Protein AF-A0A2C6ATZ7-F1 (afdb_monomer)

Secondary structure (DSSP, 8-state):
--EEEEEEEETTEEEEEEEEGGG----HHHHHHHHHHHHHHHHHHT--EEEEES-GGGS-HHHHHHHHHHHHHHHHTT-SEEEEE---THHHHHHHHH-TTGGGTS------PPPHHHHHHHHHHHHHT-

Radius of gyration: 17.32 Å; Cα contacts (8 Å, |Δi|>4): 132; chains: 1; bounding box: 35×37×47 Å

Organism: Fusobacterium nucleatum subsp. polymorphum (NCBI:txid76857)

Mean predicted aligned error: 9.87 Å

Structure (mmCIF, N/CA/C/O backbone):
data_AF-A0A2C6ATZ7-F1
#
_entry.id   AF-A0A2C6ATZ7-F1
#
loop_
_atom_site.group_PDB
_atom_site.id
_atom_site.type_symbol
_atom_site.label_atom_id
_atom_site.label_alt_id
_atom_site.label_comp_id
_atom_site.label_asym_id
_atom_site.label_entity_id
_atom_site.label_seq_id
_atom_site.pdbx_PDB_ins_code
_atom_site.Cartn_x
_atom_site.Cartn_y
_atom_site.Cartn_z
_atom_site.occupancy
_atom_site.B_iso_or_equiv
_atom_site.auth_seq_id
_atom_site.auth_comp_id
_atom_site.auth_asym_id
_atom_site.auth_atom_id
_atom_site.pdbx_PDB_model_num
ATOM 1 N N . MET A 1 1 ? 2.567 14.082 -2.525 1.00 49.00 1 MET A N 1
ATOM 2 C CA . MET A 1 1 ? 1.976 13.428 -3.731 1.00 49.00 1 MET A CA 1
ATOM 3 C C . MET A 1 1 ? 1.004 14.368 -4.464 1.00 49.00 1 MET A C 1
ATOM 5 O O . MET A 1 1 ? 0.434 15.238 -3.814 1.00 49.00 1 MET A O 1
ATOM 9 N N . GLU A 1 2 ? 0.842 14.283 -5.795 1.00 43.06 2 GLU A N 1
ATOM 10 C CA . GLU A 1 2 ? -0.047 15.192 -6.565 1.00 43.06 2 GLU A CA 1
ATOM 11 C C . GLU A 1 2 ? -1.478 14.674 -6.768 1.00 43.06 2 GLU A C 1
ATOM 13 O O . GLU A 1 2 ? -2.392 15.491 -6.774 1.00 43.06 2 GLU A O 1
ATOM 18 N N . ASN A 1 3 ? -1.691 13.355 -6.813 1.00 45.12 3 ASN A N 1
ATOM 19 C CA . ASN A 1 3 ? -3.010 12.727 -6.930 1.00 45.12 3 ASN A CA 1
ATOM 20 C C . ASN A 1 3 ? -3.079 11.491 -6.021 1.00 45.12 3 ASN A C 1
ATOM 22 O O . ASN A 1 3 ? -2.192 10.640 -6.083 1.00 45.12 3 ASN A O 1
ATOM 26 N N . PHE A 1 4 ? -4.117 11.381 -5.185 1.00 48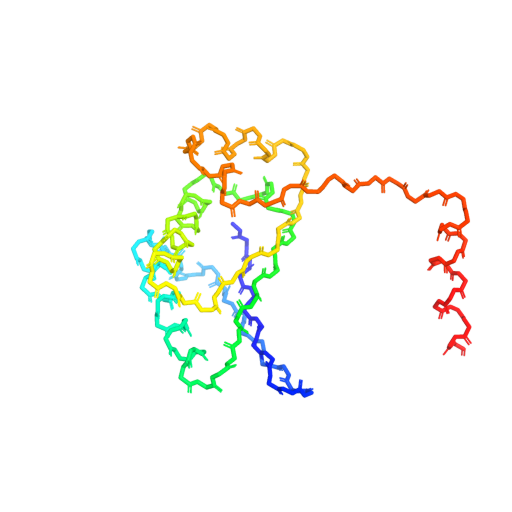.78 4 PHE A N 1
ATOM 27 C CA . PHE A 1 4 ? -4.396 10.170 -4.404 1.00 48.78 4 PHE A CA 1
ATOM 28 C C . PHE A 1 4 ? -5.556 9.419 -5.061 1.00 48.78 4 PHE A C 1
ATOM 30 O O . PHE A 1 4 ? -6.671 9.941 -5.127 1.00 48.78 4 PHE A O 1
ATOM 37 N N . LYS A 1 5 ? -5.295 8.211 -5.571 1.00 52.59 5 LYS A N 1
ATOM 38 C CA . LYS A 1 5 ? -6.303 7.350 -6.202 1.00 52.59 5 LYS A CA 1
ATOM 39 C C . LYS A 1 5 ? -6.622 6.177 -5.283 1.00 52.59 5 LYS A C 1
ATOM 41 O O . LYS A 1 5 ? -5.815 5.266 -5.131 1.00 52.59 5 LYS A O 1
ATOM 46 N N . LEU A 1 6 ? -7.810 6.190 -4.690 1.00 57.81 6 LEU A N 1
ATOM 47 C CA . LEU A 1 6 ? -8.349 5.056 -3.949 1.00 57.81 6 LEU A CA 1
ATOM 48 C C . LEU A 1 6 ? -9.145 4.184 -4.916 1.00 57.81 6 LEU A C 1
ATOM 50 O O . LEU A 1 6 ? -10.128 4.653 -5.471 1.00 57.81 6 LEU A O 1
ATOM 54 N N . THR A 1 7 ? -8.758 2.925 -5.107 1.00 54.97 7 THR A N 1
ATOM 55 C CA . THR A 1 7 ? -9.558 1.963 -5.880 1.00 54.97 7 THR A CA 1
ATOM 56 C C . THR A 1 7 ? -10.086 0.886 -4.945 1.00 54.97 7 THR A C 1
ATOM 58 O O . THR A 1 7 ? -9.315 0.247 -4.237 1.00 54.97 7 THR A O 1
ATOM 61 N N . TYR A 1 8 ? -11.403 0.713 -4.922 1.00 59.06 8 TYR A N 1
ATOM 62 C CA . TYR A 1 8 ? -12.104 -0.309 -4.162 1.00 59.06 8 TYR A CA 1
ATOM 63 C C . TYR A 1 8 ? -12.757 -1.294 -5.126 1.00 59.06 8 TYR A C 1
ATOM 65 O O . TYR A 1 8 ? -13.607 -0.905 -5.923 1.00 59.06 8 TYR A O 1
ATOM 73 N N . THR A 1 9 ? -12.359 -2.561 -5.063 1.00 52.91 9 THR A N 1
ATOM 74 C CA . THR A 1 9 ? -12.851 -3.608 -5.967 1.00 52.91 9 THR A CA 1
ATOM 75 C C . THR A 1 9 ? -13.747 -4.585 -5.211 1.00 52.91 9 THR A C 1
ATOM 77 O O . THR A 1 9 ? -13.326 -5.142 -4.201 1.00 52.91 9 THR A O 1
ATOM 80 N N . ILE A 1 10 ? -14.967 -4.805 -5.710 1.00 59.53 10 ILE A N 1
ATOM 81 C CA . ILE A 1 10 ? -15.907 -5.840 -5.260 1.00 59.53 10 ILE A CA 1
ATOM 82 C C . ILE A 1 10 ? -16.185 -6.775 -6.441 1.00 59.53 10 ILE A C 1
ATOM 84 O O . ILE A 1 10 ? -16.816 -6.370 -7.421 1.00 59.53 10 ILE A O 1
ATOM 88 N N . GLY A 1 11 ? -15.748 -8.034 -6.347 1.00 71.19 11 GLY A N 1
ATOM 89 C CA . GLY A 1 11 ? -15.869 -8.995 -7.450 1.00 71.19 11 GLY A CA 1
ATOM 90 C C . GLY A 1 11 ? -15.170 -8.475 -8.710 1.00 71.19 11 GLY A C 1
ATOM 91 O O . GLY A 1 11 ? -14.007 -8.088 -8.646 1.00 71.19 11 GLY A O 1
ATOM 92 N N . ASP A 1 12 ? -15.899 -8.396 -9.823 1.00 62.28 12 ASP A N 1
ATOM 93 C CA . ASP A 1 12 ? -15.390 -7.865 -11.099 1.00 62.28 12 ASP A CA 1
ATOM 94 C C . ASP A 1 12 ? -15.548 -6.335 -11.235 1.00 62.28 12 ASP A C 1
ATOM 96 O O . ASP A 1 12 ? -15.243 -5.759 -12.278 1.00 62.28 12 ASP A O 1
ATOM 100 N N . SER A 1 13 ? -16.066 -5.651 -10.208 1.00 36.47 13 SER A N 1
ATOM 101 C CA . SER A 1 13 ? -16.368 -4.216 -10.255 1.00 36.47 13 SER A CA 1
ATOM 102 C C . 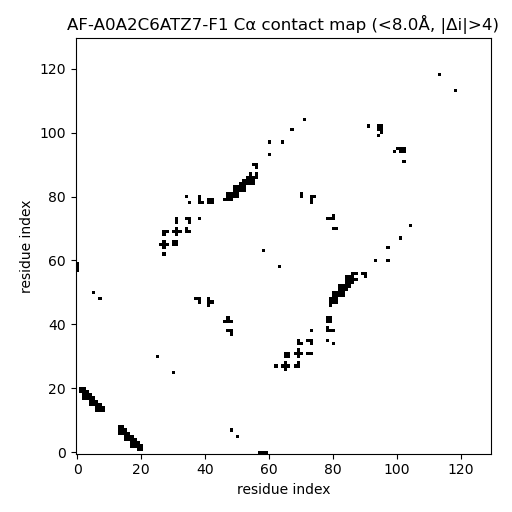SER A 1 13 ? -15.388 -3.409 -9.411 1.00 36.47 13 SER A C 1
ATOM 104 O O . SER A 1 13 ? -15.325 -3.582 -8.198 1.00 36.47 13 SER A O 1
ATOM 106 N N . SER A 1 14 ? -14.663 -2.476 -10.030 1.00 50.12 14 SER A N 1
ATOM 107 C CA . SER A 1 14 ? -13.795 -1.525 -9.327 1.00 50.12 14 SER A CA 1
ATOM 108 C C . SER A 1 14 ? -14.396 -0.121 -9.308 1.00 50.12 14 SER A C 1
ATOM 110 O O . SER A 1 14 ? -14.738 0.428 -10.355 1.00 50.12 14 SER A O 1
ATOM 112 N N . ILE A 1 15 ? -14.466 0.487 -8.129 1.00 55.62 15 ILE A N 1
ATOM 113 C CA . ILE A 1 15 ? -14.809 1.891 -7.915 1.00 55.62 15 ILE A CA 1
ATOM 114 C C . ILE A 1 15 ? -13.515 2.632 -7.589 1.00 55.62 15 ILE A C 1
ATOM 116 O O . ILE A 1 15 ? -12.893 2.368 -6.564 1.00 55.62 15 ILE A O 1
ATOM 120 N N . SER A 1 16 ? -13.113 3.574 -8.439 1.00 52.59 16 SER A N 1
ATOM 121 C CA . SER A 1 16 ? -11.973 4.452 -8.165 1.00 52.59 16 SER A CA 1
ATOM 122 C C . SER A 1 16 ? -12.449 5.847 -7.763 1.00 52.59 16 SER A C 1
ATOM 124 O O . SER A 1 16 ? -13.243 6.463 -8.468 1.00 52.59 16 SER A O 1
ATOM 126 N N . ALA A 1 17 ? -11.934 6.360 -6.651 1.00 49.53 17 ALA A N 1
ATOM 127 C CA . ALA A 1 17 ? -12.050 7.747 -6.232 1.00 49.53 17 ALA A CA 1
ATOM 128 C C . ALA A 1 17 ? -10.684 8.429 -6.380 1.00 49.53 17 ALA A C 1
ATOM 130 O O . ALA A 1 17 ? -9.691 7.981 -5.807 1.00 49.53 17 ALA A O 1
ATOM 131 N N . GLU A 1 18 ? -10.633 9.513 -7.152 1.00 45.62 18 GLU A N 1
ATOM 132 C CA . GLU A 1 18 ? -9.446 10.358 -7.303 1.00 45.62 18 GLU A CA 1
ATOM 133 C C . GLU A 1 18 ? -9.641 11.644 -6.499 1.00 45.62 18 GLU A C 1
ATOM 135 O O . GLU A 1 18 ? -10.589 12.399 -6.721 1.00 45.62 18 GLU A O 1
ATOM 140 N N . VAL A 1 19 ? -8.752 11.885 -5.538 1.00 51.59 19 VAL A N 1
ATOM 141 C CA . VAL A 1 19 ? -8.779 13.081 -4.695 1.00 51.59 19 VAL A CA 1
ATOM 142 C C . VAL A 1 19 ? -7.729 14.068 -5.196 1.00 51.59 19 VAL A C 1
ATOM 144 O O . VAL A 1 19 ? -6.536 13.762 -5.228 1.00 51.59 19 VAL A O 1
ATOM 147 N N . ASN A 1 20 ? -8.188 15.266 -5.573 1.00 45.72 20 ASN A N 1
ATOM 148 C CA . ASN A 1 20 ? -7.347 16.372 -6.028 1.00 45.72 20 ASN A CA 1
ATOM 149 C C . ASN A 1 20 ? -6.957 17.307 -4.869 1.00 45.72 20 ASN A C 1
ATOM 151 O O . ASN A 1 20 ?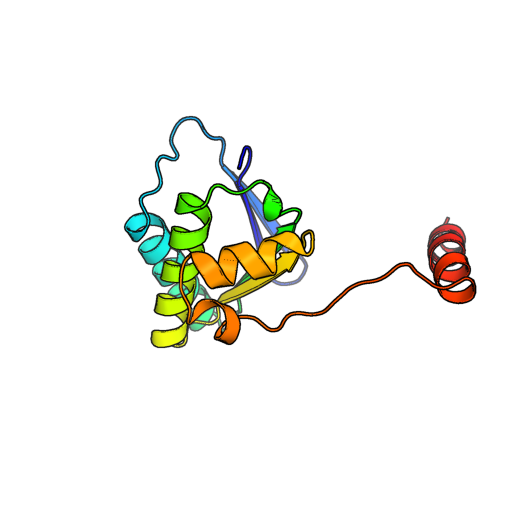 -7.777 17.664 -4.023 1.00 45.72 20 ASN A O 1
ATOM 155 N N . LYS A 1 21 ? -5.702 17.765 -4.893 1.00 44.88 21 LYS A N 1
ATOM 156 C CA . LYS A 1 21 ? -4.943 18.425 -3.810 1.00 44.88 21 LYS A CA 1
ATOM 157 C C . LYS A 1 21 ? -5.558 19.677 -3.163 1.00 44.88 21 LYS A C 1
ATOM 159 O O . LYS A 1 21 ? -5.070 20.106 -2.125 1.00 44.88 21 LYS A O 1
ATOM 164 N N . LYS A 1 22 ? -6.600 20.294 -3.732 1.00 44.00 22 LYS A N 1
ATOM 165 C CA . LYS A 1 22 ? -7.057 21.621 -3.271 1.00 44.00 22 LYS A CA 1
ATOM 166 C C . LYS A 1 22 ? -7.596 21.664 -1.831 1.00 44.00 22 LYS A C 1
ATOM 168 O O . LYS A 1 22 ? -7.642 22.762 -1.298 1.00 44.00 22 LYS A O 1
ATOM 173 N N . ASN A 1 23 ? -7.912 20.525 -1.202 1.00 40.47 23 ASN A N 1
ATOM 174 C CA . ASN A 1 23 ? -8.451 20.463 0.169 1.00 40.47 23 ASN A CA 1
ATOM 175 C C . ASN A 1 23 ? -7.778 19.415 1.088 1.00 40.47 23 ASN A C 1
ATOM 177 O O . ASN A 1 23 ? -8.373 19.030 2.088 1.00 40.47 23 ASN A O 1
ATOM 181 N N . PHE A 1 24 ? -6.588 18.901 0.763 1.00 47.16 24 PHE A N 1
ATOM 182 C CA . PHE A 1 24 ? -5.965 17.799 1.520 1.00 47.16 24 PHE A CA 1
ATOM 183 C C . PHE A 1 24 ? -4.704 18.258 2.272 1.00 47.16 24 PHE A C 1
ATOM 185 O O . PHE A 1 24 ? -3.586 17.866 1.950 1.00 47.16 24 PHE A O 1
ATOM 192 N N . GLU A 1 25 ? -4.887 19.084 3.302 1.00 49.28 25 GLU A N 1
ATOM 193 C CA . GLU A 1 25 ? -3.988 19.071 4.465 1.00 49.28 25 GLU A CA 1
ATOM 194 C C . GLU A 1 25 ? -4.488 17.968 5.406 1.00 49.28 25 GLU A C 1
ATOM 196 O O . GLU A 1 25 ? -5.141 18.237 6.406 1.00 49.28 25 GLU A O 1
ATOM 201 N N . LEU A 1 26 ? -4.279 16.701 5.032 1.00 53.94 26 LEU A N 1
ATOM 202 C CA . LEU A 1 26 ? -4.569 15.586 5.934 1.00 53.94 26 LEU A CA 1
ATOM 203 C C . LEU A 1 26 ? -3.530 15.591 7.050 1.00 53.94 26 LEU A C 1
ATOM 205 O O . LEU A 1 26 ? -2.347 15.340 6.800 1.00 53.94 26 LEU A O 1
ATOM 209 N N . LEU A 1 27 ? -3.974 15.834 8.277 1.00 59.62 27 LEU A N 1
ATOM 210 C CA . LEU A 1 27 ? -3.153 15.576 9.449 1.00 59.62 27 LEU A CA 1
ATOM 211 C C . LEU A 1 27 ? -2.990 14.055 9.610 1.00 59.62 27 LEU A C 1
ATOM 213 O O . LEU A 1 27 ? -3.816 13.265 9.146 1.00 59.62 27 LEU A O 1
ATOM 217 N N . SER A 1 28 ? -1.927 13.614 10.286 1.00 64.69 28 SER A N 1
ATOM 218 C CA . SER A 1 28 ? -1.679 12.181 10.518 1.00 64.69 28 SER A CA 1
ATOM 219 C C . SER A 1 28 ? -2.853 11.462 11.190 1.00 64.69 28 SER A C 1
ATOM 221 O O . SER A 1 28 ? -3.082 10.270 10.958 1.00 64.69 28 SER A O 1
ATOM 223 N N . ASP A 1 29 ? -3.596 12.194 12.016 1.00 70.88 29 ASP A N 1
ATOM 224 C CA . ASP A 1 29 ? -4.749 11.684 12.749 1.00 70.88 29 ASP A CA 1
ATOM 225 C C . ASP A 1 29 ? -5.950 11.454 11.819 1.00 70.88 29 ASP A C 1
ATOM 227 O O . ASP A 1 29 ? -6.594 10.408 11.919 1.00 70.88 29 ASP A O 1
ATOM 231 N N . ASP A 1 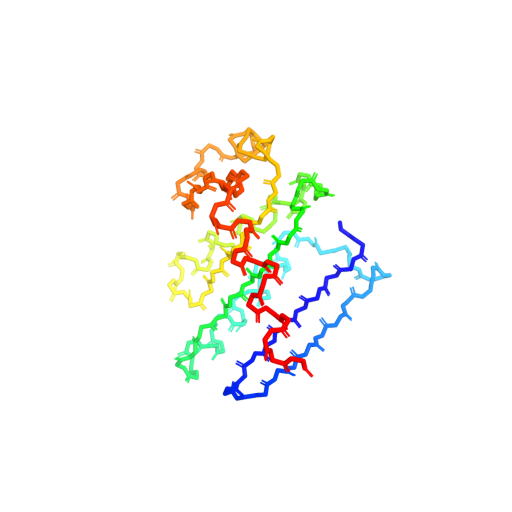30 ? -6.166 12.330 10.833 1.00 79.56 30 ASP A N 1
ATOM 232 C CA . ASP A 1 30 ? -7.270 12.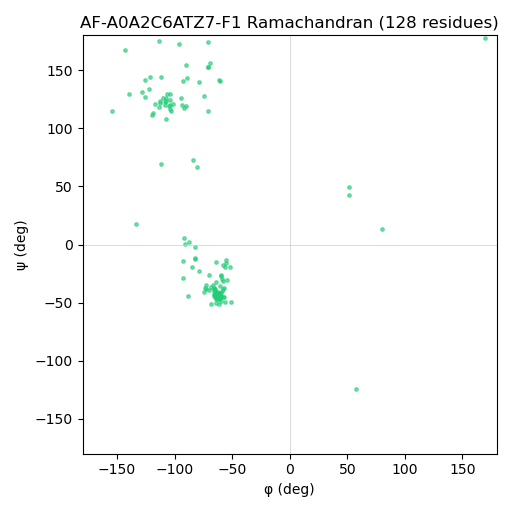218 9.872 1.00 79.56 30 ASP A CA 1
ATOM 233 C C . ASP A 1 30 ? -7.120 10.975 8.977 1.00 79.56 30 ASP A C 1
ATOM 235 O O . ASP A 1 30 ? -8.073 10.227 8.746 1.00 79.56 30 ASP A O 1
ATOM 239 N N . LEU A 1 31 ? -5.894 10.700 8.509 1.00 82.12 31 LEU A N 1
ATOM 240 C CA . LEU A 1 31 ? -5.578 9.481 7.747 1.00 82.12 31 LEU A CA 1
ATOM 241 C C . LEU A 1 31 ? -5.797 8.218 8.574 1.00 82.12 31 LEU A C 1
ATOM 243 O O . LEU A 1 31 ? -6.304 7.209 8.078 1.00 82.12 31 LEU A O 1
ATOM 247 N N . THR A 1 32 ? -5.401 8.277 9.842 1.00 87.31 32 THR A N 1
ATOM 248 C CA . THR A 1 32 ? -5.549 7.156 10.764 1.00 87.31 32 THR A CA 1
ATOM 249 C C . THR A 1 32 ? -7.020 6.838 10.990 1.00 87.31 32 THR A C 1
ATOM 251 O O . THR A 1 32 ? -7.414 5.674 10.892 1.00 87.31 32 THR A O 1
ATOM 254 N N . GLU A 1 33 ? -7.844 7.852 11.251 1.00 88.62 33 GLU A N 1
ATOM 255 C CA . GLU A 1 33 ? -9.283 7.677 11.428 1.00 88.62 33 GLU A CA 1
ATOM 256 C C . GLU A 1 33 ? -9.941 7.115 10.163 1.00 88.62 33 GLU A C 1
ATOM 258 O O . GLU A 1 33 ? -10.674 6.124 10.242 1.00 88.62 33 GLU A O 1
ATOM 263 N N . LEU A 1 34 ? -9.602 7.660 8.991 1.00 87.50 34 LEU A N 1
ATOM 264 C CA . LEU A 1 34 ? -10.106 7.175 7.708 1.00 87.50 34 LEU A CA 1
ATOM 265 C C . LEU A 1 34 ? -9.811 5.683 7.506 1.00 87.50 34 LEU A C 1
ATOM 267 O O . LEU A 1 34 ? -10.720 4.906 7.202 1.00 87.50 34 LEU A O 1
ATOM 271 N N . PHE A 1 35 ? -8.565 5.250 7.714 1.00 90.06 35 PHE A N 1
ATOM 272 C CA . PHE A 1 35 ? -8.213 3.839 7.552 1.00 90.06 35 PHE A CA 1
ATOM 273 C C . PHE A 1 35 ? -8.893 2.956 8.597 1.00 90.06 35 PHE A C 1
ATOM 275 O O . PHE A 1 35 ? -9.301 1.839 8.284 1.00 90.06 35 PHE A O 1
ATOM 282 N N . VAL A 1 36 ? -9.083 3.435 9.827 1.00 92.69 36 VAL A N 1
ATOM 283 C CA . VAL A 1 36 ? -9.841 2.687 10.836 1.00 92.69 36 VAL A CA 1
ATOM 284 C C . VAL A 1 36 ? -11.298 2.508 10.404 1.00 92.69 36 VAL A C 1
ATOM 286 O O . VAL A 1 36 ? -11.830 1.402 10.523 1.00 92.69 36 VAL A O 1
ATOM 289 N N . ILE A 1 37 ? -11.944 3.544 9.866 1.00 92.75 37 ILE A N 1
ATOM 290 C CA . ILE A 1 37 ? -13.319 3.459 9.350 1.00 92.75 37 ILE A CA 1
ATOM 291 C C . ILE A 1 37 ? -13.392 2.454 8.195 1.00 92.75 37 ILE A C 1
ATOM 293 O O . ILE A 1 37 ? -14.199 1.521 8.241 1.00 92.75 37 ILE A O 1
ATOM 297 N N . MET A 1 38 ? -12.512 2.592 7.201 1.00 89.31 38 MET A N 1
ATOM 298 C CA . MET A 1 38 ? -12.445 1.697 6.042 1.00 89.31 38 MET A CA 1
ATOM 299 C C . MET A 1 38 ? -12.181 0.244 6.452 1.00 89.31 38 MET A C 1
ATOM 301 O O . MET A 1 38 ? -12.855 -0.673 5.988 1.00 89.31 38 MET A O 1
ATOM 305 N N . GLY A 1 39 ? -11.248 0.022 7.376 1.00 92.75 39 GLY A N 1
ATOM 306 C CA . GLY A 1 39 ? -10.880 -1.310 7.841 1.00 92.75 39 GLY A CA 1
ATOM 307 C C . GLY A 1 39 ? -12.001 -1.974 8.635 1.00 92.75 39 GLY A C 1
ATOM 308 O O . GLY A 1 39 ? -12.230 -3.172 8.498 1.00 92.75 39 GLY A O 1
ATOM 309 N N . ASN A 1 40 ? -12.754 -1.206 9.427 1.00 93.44 40 ASN A N 1
ATOM 310 C CA . ASN A 1 40 ? -13.953 -1.717 10.089 1.00 93.44 40 ASN A CA 1
ATOM 311 C C . ASN A 1 40 ? -15.055 -2.079 9.087 1.00 93.44 40 ASN A C 1
ATOM 313 O O . ASN A 1 40 ? -15.749 -3.073 9.298 1.00 93.44 40 ASN A O 1
ATOM 317 N N . ALA A 1 41 ? -15.223 -1.300 8.016 1.00 90.00 41 ALA A N 1
ATOM 318 C 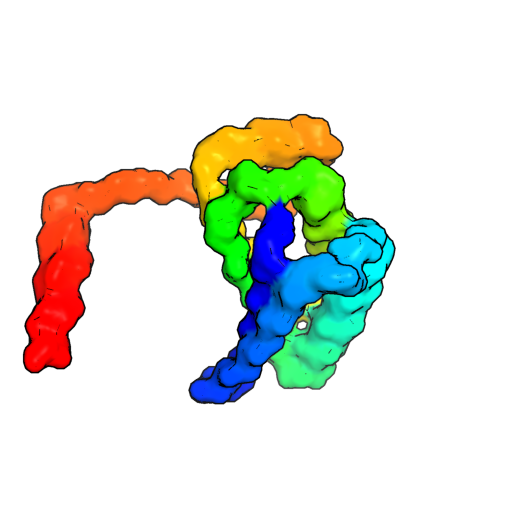CA . ALA A 1 41 ? -16.177 -1.617 6.957 1.00 90.00 41 ALA A CA 1
ATOM 319 C C . ALA A 1 41 ? -15.797 -2.923 6.241 1.00 90.00 41 ALA A C 1
ATOM 321 O O . ALA A 1 41 ? -16.613 -3.840 6.199 1.00 90.00 41 ALA A O 1
ATOM 322 N N . ALA A 1 42 ? -14.541 -3.055 5.803 1.00 87.88 42 ALA A N 1
ATOM 323 C CA . ALA A 1 42 ? -14.030 -4.268 5.160 1.00 87.88 42 ALA A CA 1
ATOM 324 C C . ALA A 1 42 ? -14.134 -5.501 6.069 1.00 87.88 42 ALA A C 1
ATOM 326 O O . ALA A 1 42 ? -14.602 -6.560 5.664 1.00 87.88 42 ALA A O 1
ATOM 327 N N . LYS A 1 43 ? -13.807 -5.350 7.358 1.00 91.88 43 LYS A N 1
ATOM 328 C CA . LYS A 1 43 ? -13.957 -6.431 8.340 1.00 91.88 43 LYS A CA 1
ATOM 329 C C . LYS A 1 43 ? -15.405 -6.905 8.485 1.00 91.88 43 LYS A C 1
ATOM 331 O O . LYS A 1 43 ? -15.626 -8.090 8.716 1.00 91.88 43 LYS A O 1
ATOM 336 N N . LYS A 1 44 ? -16.382 -5.997 8.383 1.00 91.94 44 LYS A N 1
ATOM 337 C CA . LYS A 1 44 ? -17.812 -6.339 8.440 1.00 91.94 44 LYS A CA 1
ATOM 338 C C . LYS A 1 44 ? -18.293 -7.042 7.172 1.00 91.94 44 LYS A C 1
ATOM 340 O O . LYS A 1 44 ? -19.157 -7.904 7.287 1.00 91.94 44 LYS A O 1
ATOM 345 N N . SER A 1 45 ? -17.763 -6.688 6.001 1.00 89.25 45 SER A N 1
ATOM 346 C CA . SER A 1 45 ? -18.105 -7.346 4.733 1.00 89.25 45 SER A CA 1
ATOM 347 C C . SER A 1 45 ? -17.336 -8.650 4.494 1.00 89.25 45 SER A C 1
ATOM 349 O O . SER A 1 45 ? -17.723 -9.426 3.628 1.00 89.25 45 SER A O 1
ATOM 351 N N . GLY A 1 46 ? -16.300 -8.932 5.293 1.00 87.25 46 GLY A N 1
ATOM 352 C CA . GLY A 1 46 ? -15.420 -10.087 5.092 1.00 87.25 46 GLY A CA 1
ATOM 353 C C . GLY A 1 46 ? -14.352 -9.853 4.020 1.00 87.25 46 GLY A C 1
ATOM 354 O O . GLY A 1 46 ? -13.700 -10.807 3.603 1.00 87.25 46 GLY A O 1
ATOM 355 N N . ASP A 1 47 ? -14.157 -8.599 3.607 1.00 86.50 47 ASP A N 1
ATOM 356 C CA . ASP A 1 47 ? -13.206 -8.199 2.573 1.00 86.50 47 ASP A CA 1
ATOM 357 C C . ASP A 1 47 ? -11.872 -7.715 3.162 1.00 86.50 47 ASP A C 1
ATOM 359 O O . ASP A 1 47 ? -11.710 -7.510 4.370 1.00 86.50 47 ASP A O 1
ATOM 363 N N . CYS A 1 48 ? -10.911 -7.477 2.270 1.00 86.62 48 CYS A N 1
ATOM 364 C CA . CYS A 1 48 ? -9.625 -6.857 2.567 1.00 86.62 48 CYS A CA 1
ATOM 365 C C . CYS A 1 48 ? -9.404 -5.645 1.659 1.00 86.62 48 CYS A C 1
ATOM 367 O O . CYS A 1 48 ? -9.737 -5.684 0.476 1.00 86.62 48 CYS A O 1
ATOM 369 N N . ILE A 1 49 ? -8.820 -4.579 2.207 1.00 87.12 49 ILE A N 1
ATOM 370 C CA . ILE A 1 49 ? -8.435 -3.392 1.439 1.00 87.12 49 ILE A CA 1
ATOM 371 C C . ILE A 1 49 ? -6.926 -3.416 1.237 1.00 87.12 49 ILE A C 1
ATOM 373 O O . ILE A 1 49 ? -6.151 -3.460 2.195 1.00 87.12 49 ILE A O 1
ATOM 377 N N . ILE A 1 50 ? -6.518 -3.355 -0.026 1.00 87.81 50 ILE A N 1
ATOM 378 C CA . ILE A 1 50 ? -5.117 -3.360 -0.425 1.00 87.81 50 ILE A CA 1
ATOM 379 C C . ILE A 1 50 ? -4.809 -2.039 -1.124 1.00 87.81 50 ILE A C 1
ATOM 381 O O . ILE A 1 50 ? -5.415 -1.713 -2.143 1.00 87.81 50 ILE A O 1
ATOM 385 N N . PHE A 1 51 ? -3.854 -1.289 -0.583 1.00 85.12 51 PHE A N 1
ATOM 386 C CA . PHE A 1 51 ? -3.342 -0.073 -1.202 1.00 85.12 51 PHE A CA 1
ATOM 387 C C . PHE A 1 51 ? -2.098 -0.392 -2.027 1.00 85.12 51 PHE A C 1
ATOM 389 O O . PHE A 1 51 ? -1.143 -0.951 -1.496 1.00 85.12 51 PHE A O 1
ATOM 396 N N . PHE A 1 52 ? -2.093 -0.004 -3.301 1.00 83.75 52 PHE A N 1
ATOM 397 C CA . PHE A 1 52 ? -0.914 -0.067 -4.163 1.00 83.75 52 PHE A CA 1
ATOM 398 C C . PHE A 1 52 ? -0.364 1.342 -4.345 1.00 83.75 52 PHE A C 1
ATOM 400 O O . PHE A 1 52 ? -1.067 2.219 -4.847 1.00 83.75 52 PHE A O 1
ATOM 407 N N . ILE A 1 53 ? 0.873 1.558 -3.912 1.00 82.12 53 ILE A N 1
ATOM 408 C CA . ILE A 1 53 ? 1.557 2.840 -4.042 1.00 82.12 53 ILE A CA 1
ATOM 409 C C . ILE A 1 53 ? 2.802 2.626 -4.881 1.00 82.12 53 ILE A C 1
ATOM 411 O O . ILE A 1 53 ? 3.747 1.978 -4.435 1.00 82.12 53 ILE A O 1
ATOM 415 N N . ASP A 1 54 ? 2.794 3.180 -6.084 1.00 82.50 54 ASP A N 1
ATOM 416 C CA . ASP A 1 54 ? 3.985 3.239 -6.917 1.00 82.50 54 ASP A CA 1
ATOM 417 C C . ASP A 1 54 ? 4.767 4.526 -6.639 1.00 82.50 54 ASP A C 1
ATOM 419 O O . ASP A 1 54 ? 4.214 5.527 -6.176 1.00 82.50 54 ASP A O 1
ATOM 423 N N . GLU A 1 55 ? 6.065 4.474 -6.905 1.00 83.50 55 GLU A N 1
ATOM 424 C CA . GLU A 1 55 ? 6.990 5.595 -6.792 1.00 83.50 55 GLU A CA 1
ATOM 425 C C . GLU A 1 55 ? 6.960 6.335 -5.439 1.00 83.50 55 GLU A C 1
ATOM 427 O O . GLU A 1 55 ? 7.048 7.569 -5.373 1.00 83.50 55 GLU A O 1
ATOM 432 N N . ILE A 1 56 ? 6.887 5.596 -4.324 1.00 81.81 56 ILE A N 1
ATOM 433 C CA . ILE A 1 56 ? 6.780 6.190 -2.975 1.00 81.81 56 ILE A CA 1
ATOM 434 C C . ILE A 1 56 ? 7.926 7.172 -2.658 1.00 81.81 56 ILE A C 1
ATOM 436 O O . ILE A 1 56 ? 7.759 8.042 -1.805 1.00 81.81 56 ILE A O 1
ATOM 440 N N . GLN A 1 57 ? 9.056 7.114 -3.377 1.00 80.69 57 GLN A N 1
ATOM 441 C CA . GLN A 1 57 ? 10.206 8.013 -3.211 1.00 80.69 57 GLN A CA 1
ATOM 442 C C . GLN A 1 57 ? 9.882 9.503 -3.401 1.00 80.69 57 GLN A C 1
ATOM 444 O O . GLN A 1 57 ? 10.675 10.349 -2.993 1.00 80.69 57 GLN A O 1
ATOM 449 N N . TYR A 1 58 ? 8.754 9.841 -4.029 1.00 80.88 58 TYR A N 1
ATOM 450 C CA . TYR A 1 58 ? 8.317 11.228 -4.220 1.00 80.88 58 TYR A CA 1
ATOM 451 C C . TYR A 1 58 ? 7.425 11.754 -3.083 1.00 80.88 58 TYR A C 1
ATOM 453 O O . TYR A 1 58 ? 6.967 12.900 -3.119 1.00 80.88 58 TYR A O 1
ATOM 461 N N . THR A 1 59 ? 7.158 10.925 -2.075 1.00 76.12 59 THR A N 1
ATOM 462 C CA . THR A 1 59 ? 6.352 11.269 -0.898 1.00 76.12 59 THR A CA 1
ATOM 463 C C . THR A 1 59 ? 7.181 12.085 0.086 1.00 76.12 59 THR A C 1
ATOM 465 O O . THR A 1 59 ? 8.356 11.793 0.310 1.00 76.12 59 THR A O 1
ATOM 468 N N . LYS A 1 60 ? 6.579 13.108 0.702 1.00 79.12 60 LYS A N 1
ATOM 469 C CA . LYS A 1 60 ? 7.247 13.852 1.782 1.00 79.12 60 LYS A CA 1
ATOM 470 C C . LYS A 1 60 ? 7.348 12.983 3.039 1.00 79.12 60 LYS A C 1
ATOM 472 O O . LYS A 1 60 ? 6.481 12.151 3.287 1.00 79.12 60 LYS A O 1
ATOM 477 N N . GLU A 1 61 ? 8.349 13.222 3.883 1.00 76.25 61 GLU A N 1
ATOM 478 C CA . GLU A 1 61 ? 8.528 12.458 5.132 1.00 76.25 61 GLU A CA 1
ATOM 479 C C . GLU A 1 61 ? 7.302 12.526 6.060 1.00 76.25 61 GLU A C 1
ATOM 481 O O . GLU A 1 61 ? 6.925 11.524 6.662 1.00 76.25 61 GLU A O 1
ATOM 486 N N . GLU A 1 62 ? 6.628 13.678 6.131 1.00 76.12 62 GLU A N 1
ATOM 487 C CA . GLU A 1 62 ? 5.405 13.876 6.927 1.00 76.12 62 GLU A CA 1
ATOM 488 C C . GLU A 1 62 ? 4.225 13.029 6.418 1.00 76.12 62 GLU A C 1
ATOM 490 O O . GLU A 1 62 ? 3.516 12.393 7.205 1.00 76.12 62 GLU A O 1
ATOM 495 N N . GLU A 1 63 ? 4.042 12.978 5.094 1.00 78.00 63 GLU A N 1
ATOM 496 C CA . GLU A 1 63 ? 3.026 12.147 4.434 1.00 78.00 63 GLU A CA 1
ATOM 497 C C . GLU A 1 63 ? 3.313 10.659 4.720 1.00 78.00 63 GLU A C 1
ATOM 499 O O . GLU A 1 63 ? 2.422 9.904 5.113 1.00 78.00 63 GLU A O 1
ATOM 504 N N . LEU A 1 64 ? 4.581 10.249 4.612 1.00 78.69 64 LEU A N 1
ATOM 505 C CA . LEU A 1 64 ? 5.013 8.876 4.863 1.00 78.69 64 LEU A CA 1
ATOM 506 C C . LEU A 1 64 ? 4.833 8.463 6.331 1.00 78.69 64 LEU A C 1
ATOM 508 O O . LEU A 1 64 ? 4.313 7.386 6.620 1.00 78.69 64 LEU A O 1
ATOM 512 N N . SER A 1 65 ? 5.207 9.341 7.264 1.00 79.69 65 SER A N 1
ATOM 513 C CA . SER A 1 65 ? 5.007 9.146 8.703 1.00 79.69 65 SER A CA 1
ATOM 514 C C . SER A 1 65 ? 3.524 8.972 9.044 1.00 79.69 65 SER A C 1
ATOM 516 O O . SER A 1 65 ? 3.164 8.092 9.828 1.00 79.69 65 SER A O 1
ATOM 518 N N . SER A 1 66 ? 2.650 9.749 8.399 1.00 82.31 66 SER A N 1
ATOM 519 C CA . SER A 1 66 ? 1.195 9.643 8.556 1.00 82.31 66 SER A CA 1
ATOM 520 C C . SER A 1 66 ? 0.666 8.279 8.105 1.00 82.31 66 SER A C 1
ATOM 522 O O . SER A 1 66 ? -0.079 7.635 8.845 1.00 82.31 66 SER A O 1
ATOM 524 N N . ILE A 1 67 ? 1.116 7.786 6.945 1.00 82.31 67 ILE A N 1
ATOM 525 C CA . ILE A 1 67 ? 0.757 6.451 6.436 1.00 82.31 67 ILE A CA 1
ATOM 526 C C . ILE A 1 67 ? 1.239 5.352 7.393 1.00 82.31 67 ILE A C 1
ATOM 528 O O . ILE A 1 67 ? 0.469 4.456 7.740 1.00 82.31 67 ILE A O 1
ATOM 532 N N . ILE A 1 68 ? 2.489 5.429 7.863 1.00 84.06 68 ILE A N 1
ATOM 533 C CA . ILE A 1 68 ? 3.063 4.449 8.799 1.00 84.06 68 ILE A CA 1
ATOM 534 C C . ILE A 1 68 ? 2.266 4.416 10.111 1.00 84.06 68 ILE A C 1
ATOM 536 O O . ILE A 1 68 ? 1.962 3.337 10.620 1.00 84.06 68 ILE A O 1
ATOM 540 N N . ASN A 1 69 ? 1.887 5.578 10.651 1.00 85.44 69 ASN A N 1
ATOM 541 C CA . ASN A 1 69 ? 1.086 5.665 11.876 1.00 85.44 69 ASN A CA 1
ATOM 542 C C . ASN A 1 69 ? -0.294 5.026 11.703 1.00 85.44 69 ASN A C 1
ATOM 544 O O . ASN A 1 69 ? -0.716 4.227 12.546 1.00 85.44 69 ASN A O 1
ATOM 548 N N . ALA A 1 70 ? -0.965 5.323 10.591 1.00 86.69 70 ALA A N 1
ATOM 549 C CA . ALA A 1 70 ? -2.266 4.757 10.273 1.00 86.69 70 ALA A CA 1
ATOM 550 C C . ALA A 1 70 ? -2.190 3.230 10.085 1.00 86.69 70 ALA A C 1
ATOM 552 O O . ALA A 1 70 ? -3.017 2.484 10.622 1.00 86.69 70 ALA A O 1
ATOM 553 N N . LEU A 1 71 ? -1.153 2.735 9.400 1.00 88.00 71 LEU A N 1
ATOM 554 C CA . LEU A 1 71 ? -0.910 1.301 9.234 1.00 88.00 71 LEU A CA 1
ATOM 555 C C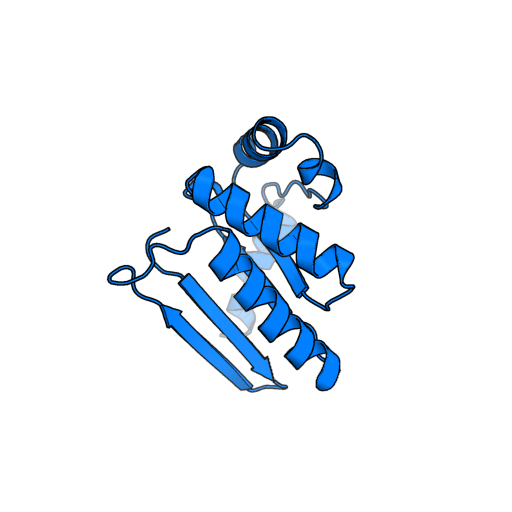 . LEU A 1 71 ? -0.625 0.613 10.575 1.00 88.00 71 LEU A C 1
ATOM 557 O O . LEU A 1 71 ? -1.155 -0.457 10.867 1.00 88.00 71 LEU A O 1
ATOM 561 N N . HIS A 1 72 ? 0.162 1.250 11.439 1.00 88.44 72 HIS A N 1
ATOM 562 C CA . HIS A 1 72 ? 0.448 0.722 12.766 1.00 88.44 72 HIS A CA 1
ATOM 563 C C . HIS A 1 72 ? -0.838 0.607 13.596 1.00 88.44 72 HIS A C 1
ATOM 565 O O . HIS A 1 72 ? -1.094 -0.425 14.219 1.00 88.44 72 HIS A O 1
ATOM 571 N N . ARG A 1 73 ? -1.698 1.633 13.559 1.00 91.12 73 ARG A N 1
ATOM 572 C CA . ARG A 1 73 ? -2.974 1.634 14.281 1.00 91.12 73 ARG A CA 1
ATOM 573 C C . ARG A 1 73 ? -3.946 0.575 13.762 1.00 91.12 73 ARG A C 1
ATOM 575 O O . ARG A 1 73 ? -4.560 -0.135 14.559 1.00 91.12 73 ARG A O 1
ATOM 582 N N . THR A 1 74 ? -4.091 0.449 12.447 1.00 92.06 74 THR A N 1
ATOM 583 C CA . THR A 1 74 ? -4.965 -0.566 11.833 1.00 92.06 74 THR A CA 1
ATOM 584 C C . THR A 1 74 ? -4.466 -1.986 12.107 1.00 92.06 74 THR A C 1
ATOM 586 O O . THR A 1 74 ? -5.275 -2.856 12.440 1.00 92.06 74 THR A O 1
ATOM 589 N N . GLY A 1 75 ? -3.146 -2.198 12.098 1.00 90.69 75 GLY A N 1
ATOM 590 C CA . GLY A 1 75 ? -2.508 -3.445 12.521 1.00 90.69 75 GLY A CA 1
ATOM 591 C C . GLY A 1 75 ? -2.791 -3.794 13.986 1.00 90.69 75 GLY A C 1
ATOM 592 O O . GLY A 1 75 ? -3.213 -4.913 14.281 1.00 90.69 75 GLY A O 1
ATOM 593 N N . GLN A 1 76 ? -2.667 -2.828 14.909 1.00 92.62 76 GLN A N 1
ATOM 594 C CA . GLN A 1 76 ? -3.025 -3.014 16.327 1.00 92.62 76 GLN A CA 1
ATOM 595 C C . GLN A 1 76 ? -4.488 -3.438 16.516 1.00 92.62 76 GLN A C 1
ATOM 597 O O . GLN A 1 76 ? -4.794 -4.276 17.364 1.00 92.62 76 GLN A O 1
ATOM 602 N N . LEU A 1 77 ? -5.393 -2.874 15.714 1.00 95.25 77 LEU A N 1
ATOM 603 C CA . LEU A 1 77 ? -6.824 -3.184 15.737 1.00 95.25 77 LEU A CA 1
ATOM 604 C C . LEU A 1 77 ? -7.186 -4.457 14.951 1.00 95.25 77 LEU A C 1
ATOM 606 O O . LEU A 1 77 ? -8.353 -4.864 14.948 1.00 95.25 77 LEU A O 1
ATOM 610 N N . ARG A 1 78 ? -6.202 -5.106 14.308 1.00 94.19 78 ARG A N 1
ATOM 611 C CA . ARG A 1 78 ? -6.384 -6.279 13.439 1.00 94.19 78 ARG A CA 1
ATOM 612 C C . ARG A 1 78 ? -7.468 -6.028 12.387 1.00 94.19 78 ARG A C 1
ATOM 614 O O . ARG A 1 78 ? -8.432 -6.797 12.271 1.00 94.19 78 ARG A O 1
ATOM 621 N N . LEU A 1 79 ? -7.352 -4.896 11.698 1.00 95.12 79 LEU A N 1
ATOM 622 C CA . LEU A 1 79 ? -8.201 -4.545 10.564 1.00 95.12 79 LEU A CA 1
ATOM 623 C C . LEU A 1 79 ? -7.575 -5.081 9.265 1.00 95.12 79 LEU A C 1
ATOM 625 O O . LEU A 1 79 ? -6.349 -5.077 9.153 1.00 95.12 79 LEU A O 1
ATOM 629 N N . PRO A 1 80 ? -8.382 -5.546 8.295 1.00 92.38 80 PRO A N 1
ATOM 630 C CA . PRO A 1 80 ? -7.896 -6.141 7.053 1.00 92.38 80 PRO A CA 1
ATOM 631 C C . PRO A 1 80 ? -7.490 -5.049 6.049 1.00 92.38 80 PRO A C 1
ATOM 633 O O . PRO A 1 80 ? -8.137 -4.848 5.024 1.00 92.38 80 PRO A O 1
ATOM 636 N N . ILE A 1 81 ? -6.438 -4.303 6.389 1.00 90.12 81 ILE A N 1
ATOM 637 C CA . ILE A 1 81 ? -5.815 -3.294 5.532 1.00 90.12 81 ILE A CA 1
ATOM 638 C C . ILE A 1 81 ? -4.345 -3.650 5.352 1.00 90.12 81 ILE A C 1
ATOM 640 O O . ILE A 1 81 ? -3.654 -3.932 6.330 1.00 90.12 81 ILE A O 1
ATOM 644 N N . THR A 1 82 ? -3.859 -3.594 4.115 1.00 88.81 82 THR A N 1
ATOM 645 C CA . THR A 1 8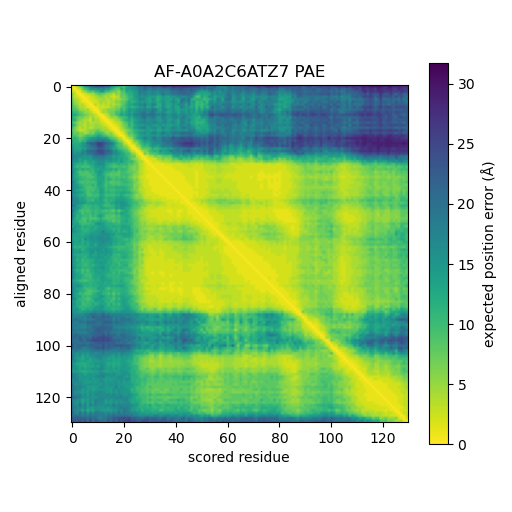2 ? -2.431 -3.739 3.819 1.00 88.81 82 THR A CA 1
ATOM 646 C C . THR A 1 82 ? -1.982 -2.828 2.679 1.00 88.81 82 THR A C 1
ATOM 648 O O . THR A 1 82 ? -2.800 -2.249 1.962 1.00 88.81 82 THR A O 1
ATOM 651 N N . PHE A 1 83 ? -0.666 -2.703 2.530 1.00 87.19 83 PHE A N 1
ATOM 652 C CA . PHE A 1 83 ? -0.002 -1.833 1.569 1.00 87.19 83 PHE A CA 1
ATOM 653 C C . PHE A 1 83 ? 1.022 -2.632 0.764 1.00 87.19 83 PHE A C 1
ATOM 655 O O . PHE A 1 83 ? 1.864 -3.320 1.336 1.00 87.19 83 PHE A O 1
ATOM 662 N N . PHE A 1 84 ? 0.979 -2.483 -0.555 1.00 87.62 84 PHE A N 1
ATOM 663 C CA . PHE A 1 84 ? 2.061 -2.826 -1.466 1.00 87.62 84 PHE A CA 1
ATOM 664 C C . PHE A 1 84 ? 2.669 -1.532 -1.966 1.00 87.62 84 PHE A C 1
ATOM 666 O O . PHE A 1 84 ? 1.975 -0.672 -2.510 1.00 87.62 84 PHE A O 1
ATOM 673 N N . VAL A 1 85 ? 3.967 -1.391 -1.748 1.00 85.50 85 VAL A N 1
ATOM 674 C CA . VAL A 1 85 ? 4.675 -0.154 -2.029 1.00 85.50 85 VAL A CA 1
ATOM 675 C C . VAL A 1 85 ? 5.851 -0.470 -2.933 1.00 85.50 85 VAL A C 1
ATOM 677 O O . VAL A 1 85 ? 6.656 -1.346 -2.618 1.00 85.50 85 VAL A O 1
ATOM 680 N N . ALA A 1 86 ? 5.939 0.242 -4.049 1.00 86.44 86 ALA A N 1
ATOM 681 C CA . ALA A 1 86 ? 7.047 0.175 -4.978 1.00 86.44 86 ALA A CA 1
ATOM 682 C C . ALA A 1 86 ? 7.827 1.490 -4.959 1.00 86.44 86 ALA A C 1
ATOM 684 O O . ALA A 1 86 ? 7.280 2.582 -4.781 1.00 86.44 86 ALA A O 1
ATOM 685 N N . GLY A 1 87 ? 9.138 1.368 -5.118 1.00 84.81 87 GLY A N 1
ATOM 686 C CA . GLY A 1 87 ? 10.016 2.509 -5.262 1.00 84.81 87 GLY A CA 1
ATOM 687 C C . GLY A 1 87 ? 11.488 2.134 -5.186 1.00 84.81 87 GLY A C 1
ATOM 688 O O . GLY A 1 87 ? 11.863 0.978 -5.005 1.00 84.81 87 GLY A O 1
ATOM 689 N N . LEU A 1 88 ? 12.33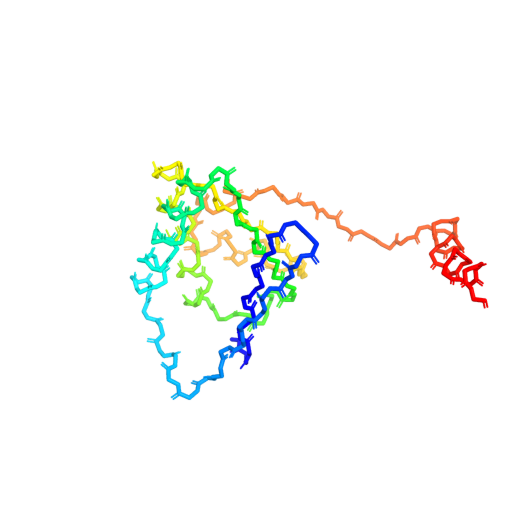7 3.139 -5.356 1.00 82.62 88 LEU A N 1
ATOM 690 C CA . LEU A 1 88 ? 13.790 2.984 -5.376 1.00 82.62 88 LEU A CA 1
ATOM 691 C C . LEU A 1 88 ? 14.399 2.663 -3.996 1.00 82.62 88 LEU A C 1
ATOM 693 O O . LEU A 1 88 ? 13.943 3.141 -2.960 1.00 82.62 88 LEU A O 1
ATOM 697 N N . ASN A 1 89 ? 15.545 1.974 -3.988 1.00 68.44 89 ASN A N 1
ATOM 698 C CA . ASN A 1 89 ? 16.248 1.513 -2.775 1.00 68.44 89 ASN A CA 1
ATOM 699 C C . ASN A 1 89 ? 16.524 2.593 -1.705 1.00 68.44 89 ASN A C 1
ATOM 701 O O . ASN A 1 89 ? 16.736 2.262 -0.541 1.00 68.44 89 ASN A O 1
ATOM 705 N N . LYS A 1 90 ? 16.500 3.889 -2.054 1.00 65.12 90 LYS A N 1
ATOM 706 C CA . LYS A 1 90 ? 16.632 4.995 -1.085 1.00 65.12 90 LYS A CA 1
ATOM 707 C C . LYS A 1 90 ? 15.529 5.000 -0.019 1.00 65.12 90 LYS A C 1
ATOM 709 O O . LYS A 1 90 ? 15.771 5.474 1.086 1.00 65.12 90 LYS A O 1
ATOM 714 N N . ILE A 1 91 ? 14.360 4.449 -0.333 1.00 66.00 91 ILE A N 1
ATOM 715 C CA . ILE A 1 91 ? 13.191 4.436 0.550 1.00 66.00 91 ILE A CA 1
ATOM 716 C C . ILE A 1 91 ? 13.434 3.606 1.805 1.00 66.00 91 ILE A C 1
ATOM 718 O O . ILE A 1 91 ? 13.039 4.036 2.881 1.00 66.00 91 ILE A O 1
ATOM 722 N N . LEU A 1 92 ? 14.138 2.473 1.699 1.00 63.84 92 LEU A N 1
ATOM 723 C CA . LEU A 1 92 ? 14.525 1.665 2.860 1.00 63.84 92 LEU A CA 1
ATOM 724 C C . LEU A 1 92 ? 15.196 2.538 3.923 1.00 63.84 92 LEU A C 1
ATOM 726 O O . LEU A 1 92 ? 14.746 2.570 5.061 1.00 63.84 92 LEU A O 1
ATOM 730 N N . LYS A 1 93 ? 16.179 3.344 3.504 1.00 65.75 93 LYS A N 1
ATOM 731 C CA . LYS A 1 93 ? 16.904 4.267 4.381 1.00 65.75 93 LYS A CA 1
ATOM 732 C C . LYS A 1 93 ? 15.987 5.327 5.008 1.00 65.75 93 LYS A C 1
ATOM 734 O O . LYS A 1 93 ? 16.105 5.599 6.197 1.00 65.75 93 LYS A O 1
ATOM 739 N N . GLN A 1 94 ? 15.053 5.884 4.236 1.00 66.00 94 GLN A N 1
ATOM 740 C CA . GLN A 1 94 ? 14.088 6.870 4.740 1.00 66.00 94 GLN A CA 1
ATOM 741 C C . GLN A 1 94 ? 13.124 6.257 5.770 1.00 66.00 94 GLN A C 1
ATOM 743 O O . GLN A 1 94 ? 12.844 6.871 6.796 1.00 66.00 94 GLN A O 1
ATOM 748 N N . PHE A 1 95 ? 12.654 5.025 5.553 1.00 66.62 95 PHE A N 1
ATOM 749 C CA . PHE A 1 95 ? 11.816 4.305 6.520 1.00 66.62 95 PHE A CA 1
ATOM 750 C C . PHE A 1 95 ? 12.570 4.001 7.826 1.00 66.62 95 PHE A C 1
ATOM 752 O O . PHE A 1 95 ? 11.980 4.134 8.904 1.00 66.62 95 PHE A O 1
ATOM 759 N N . SER A 1 96 ? 13.858 3.642 7.746 1.00 61.00 96 SER A N 1
ATOM 760 C CA . SER A 1 96 ? 14.739 3.443 8.908 1.00 61.00 96 SER A CA 1
ATOM 761 C C . SER A 1 96 ? 14.924 4.724 9.728 1.00 61.00 96 SER A C 1
ATOM 763 O O . SER A 1 96 ? 14.905 4.678 10.959 1.00 61.00 96 SER A O 1
ATOM 765 N N . GLU A 1 97 ? 15.115 5.857 9.043 1.00 62.31 97 GLU A N 1
ATOM 766 C CA . GLU A 1 97 ? 15.396 7.167 9.646 1.00 62.31 97 GLU A CA 1
ATOM 767 C C . GLU A 1 97 ? 14.156 7.787 10.304 1.00 62.31 97 GLU A C 1
ATOM 769 O O . GLU A 1 97 ? 14.270 8.368 11.382 1.00 62.31 97 GLU A O 1
ATOM 774 N N . ILE A 1 98 ? 12.966 7.617 9.713 1.00 59.78 98 ILE A N 1
ATOM 775 C CA . ILE A 1 98 ? 11.720 8.192 10.244 1.00 59.78 98 ILE A CA 1
ATOM 776 C C . ILE A 1 98 ? 11.329 7.517 11.563 1.00 59.78 98 ILE A C 1
ATOM 778 O O . ILE A 1 98 ? 11.073 8.201 12.554 1.00 59.78 98 ILE A O 1
ATOM 782 N N . LYS A 1 99 ? 11.278 6.179 11.599 1.00 62.41 99 LYS A N 1
ATOM 783 C CA . LYS A 1 99 ? 10.862 5.392 12.773 1.00 62.41 99 LYS A CA 1
ATOM 784 C C . LYS A 1 99 ? 11.505 4.007 12.712 1.00 62.41 99 LYS A C 1
ATOM 786 O O . LYS A 1 99 ? 11.128 3.196 11.872 1.00 62.41 99 LYS A O 1
ATOM 791 N N . THR A 1 100 ? 12.387 3.690 13.661 1.00 57.38 100 THR A N 1
ATOM 792 C CA . THR A 1 100 ? 13.187 2.442 13.720 1.00 57.38 100 THR A CA 1
ATOM 793 C C . THR A 1 100 ? 12.365 1.136 13.685 1.00 57.38 100 THR A C 1
ATOM 795 O O . THR A 1 100 ? 12.906 0.061 13.460 1.00 57.38 100 THR A O 1
ATOM 798 N N . TYR A 1 101 ? 11.052 1.190 13.924 1.00 58.59 101 TYR A N 1
ATOM 799 C CA . TYR A 1 101 ? 10.139 0.038 13.885 1.00 58.59 101 TYR A CA 1
ATOM 800 C C . TYR A 1 101 ? 9.452 -0.177 12.531 1.00 58.59 101 TYR A C 1
ATOM 802 O O . TYR A 1 101 ? 8.903 -1.256 12.309 1.00 58.59 101 TYR A O 1
ATOM 810 N N . SER A 1 102 ? 9.492 0.804 11.628 1.00 63.59 102 SER A N 1
ATOM 811 C CA . SER A 1 102 ? 8.807 0.736 10.330 1.00 63.59 102 SER A CA 1
ATOM 812 C C . SER A 1 102 ? 9.374 -0.371 9.449 1.00 63.59 102 SER A C 1
ATOM 814 O O . SER A 1 102 ? 8.625 -1.028 8.738 1.00 63.59 102 SER A O 1
ATOM 816 N N . GLU A 1 103 ? 10.673 -0.660 9.566 1.00 65.81 103 GLU A N 1
ATOM 817 C CA . GLU A 1 103 ? 11.313 -1.775 8.859 1.00 65.81 103 GLU A CA 1
ATOM 818 C C . GLU A 1 103 ? 10.676 -3.132 9.180 1.00 65.81 103 GLU A C 1
ATOM 820 O O . GLU A 1 103 ? 10.644 -4.013 8.332 1.00 65.81 103 GLU A O 1
ATOM 825 N N . ARG A 1 104 ? 10.141 -3.312 10.395 1.00 73.56 104 ARG A N 1
ATOM 826 C CA . ARG A 1 104 ? 9.495 -4.568 10.811 1.00 73.56 104 ARG A CA 1
ATOM 827 C C . ARG A 1 104 ? 8.044 -4.675 10.351 1.00 73.56 104 ARG A C 1
ATOM 829 O O . ARG A 1 104 ? 7.448 -5.738 10.489 1.00 73.56 104 ARG A O 1
ATOM 836 N N . MET A 1 105 ? 7.460 -3.575 9.877 1.00 76.62 105 MET A N 1
ATOM 837 C CA . MET A 1 105 ? 6.075 -3.536 9.408 1.00 76.62 105 MET A CA 1
ATOM 838 C C . MET A 1 105 ? 5.937 -3.963 7.945 1.00 76.62 105 MET A C 1
ATOM 840 O O . MET A 1 105 ? 4.839 -4.327 7.535 1.00 76.62 105 MET A O 1
ATOM 844 N N . PHE A 1 106 ? 7.026 -3.926 7.177 1.00 80.38 106 PHE A N 1
ATOM 845 C CA . PHE A 1 106 ? 7.031 -4.231 5.751 1.00 80.38 106 PHE A CA 1
ATOM 846 C C . PHE A 1 106 ? 7.977 -5.392 5.441 1.00 80.38 106 PHE A C 1
ATOM 848 O O . PHE A 1 106 ? 9.044 -5.520 6.037 1.00 80.38 106 PHE A O 1
ATOM 855 N N . ASP A 1 107 ? 7.585 -6.231 4.483 1.00 84.69 107 ASP A N 1
ATOM 856 C CA . ASP A 1 107 ? 8.489 -7.187 3.844 1.00 84.69 107 ASP A CA 1
ATOM 857 C C . ASP A 1 107 ? 9.083 -6.523 2.600 1.00 84.69 107 ASP A C 1
ATOM 859 O O . ASP A 1 107 ? 8.356 -6.145 1.680 1.00 84.69 107 ASP A O 1
ATOM 863 N N . PHE A 1 108 ? 10.402 -6.357 2.583 1.00 82.75 108 PHE A N 1
ATOM 864 C CA . PHE A 1 108 ? 11.101 -5.723 1.475 1.00 82.75 108 PHE A CA 1
ATOM 865 C C . PHE A 1 108 ? 11.575 -6.780 0.487 1.00 82.75 108 PHE A C 1
ATOM 867 O O . PHE A 1 108 ? 12.374 -7.660 0.817 1.00 82.75 108 PHE A O 1
ATOM 874 N N . LYS A 1 109 ? 11.098 -6.666 -0.752 1.00 85.94 109 LYS A N 1
ATOM 875 C CA . LYS A 1 109 ? 11.542 -7.490 -1.875 1.00 85.94 109 LYS A CA 1
ATOM 876 C C . LYS A 1 109 ? 12.283 -6.621 -2.872 1.00 85.94 109 LYS A C 1
ATOM 878 O O . LYS A 1 109 ? 11.727 -5.659 -3.393 1.00 85.94 109 LYS A O 1
ATOM 883 N N . GLU A 1 110 ? 13.535 -6.973 -3.132 1.00 84.50 110 GLU A N 1
ATOM 884 C CA . GLU A 1 110 ? 14.296 -6.358 -4.210 1.00 84.50 110 GLU A CA 1
ATOM 885 C C . GLU A 1 110 ? 13.792 -6.897 -5.552 1.00 84.50 110 GLU A C 1
ATOM 887 O O . GLU A 1 110 ? 13.700 -8.109 -5.755 1.00 84.50 110 GLU A O 1
ATOM 892 N N . ILE A 1 111 ? 13.452 -5.984 -6.461 1.00 85.06 111 ILE A N 1
ATOM 893 C CA . ILE A 1 111 ? 13.078 -6.299 -7.838 1.00 85.06 111 ILE A CA 1
ATOM 894 C C . ILE A 1 111 ? 14.234 -5.855 -8.730 1.00 85.06 111 ILE A C 1
ATOM 896 O O . ILE A 1 111 ? 14.664 -4.704 -8.674 1.00 85.06 111 ILE A O 1
ATOM 900 N N . THR A 1 112 ? 14.741 -6.776 -9.547 1.00 85.88 112 THR A N 1
ATOM 901 C CA . THR A 1 112 ? 15.848 -6.528 -10.476 1.00 85.88 112 THR A CA 1
ATOM 902 C C . THR A 1 112 ? 15.385 -6.622 -11.928 1.00 85.88 112 THR A C 1
ATOM 904 O O . THR A 1 112 ? 14.230 -6.932 -12.218 1.00 85.88 112 THR A O 1
ATOM 907 N N . SER A 1 113 ? 16.294 -6.319 -12.851 1.00 90.75 113 SER A N 1
ATOM 908 C CA . SER A 1 113 ? 16.038 -6.428 -14.285 1.00 90.75 113 SER A CA 1
ATOM 909 C C . SER A 1 113 ? 15.723 -7.868 -14.681 1.00 90.75 113 SER A C 1
ATOM 911 O O . SER A 1 113 ? 16.353 -8.808 -14.193 1.00 90.75 113 SER A O 1
ATOM 913 N N . LEU A 1 114 ? 14.776 -8.021 -15.608 1.00 93.50 114 LEU A N 1
ATOM 914 C CA . LEU A 1 114 ? 14.440 -9.312 -16.197 1.00 93.50 114 LEU A CA 1
ATOM 915 C C . LEU A 1 114 ? 15.660 -9.899 -16.911 1.00 93.50 114 LEU A C 1
ATOM 917 O O . LEU A 1 114 ? 16.395 -9.193 -17.608 1.00 93.50 114 LEU A O 1
ATOM 921 N N . ASN A 1 115 ? 15.853 -11.209 -16.785 1.00 95.12 115 ASN A N 1
ATOM 922 C CA . ASN A 1 115 ? 16.829 -11.909 -17.611 1.00 95.12 115 ASN A CA 1
ATOM 923 C C . ASN A 1 115 ? 16.346 -12.000 -19.072 1.00 95.12 115 ASN A C 1
ATOM 925 O O . ASN A 1 115 ? 15.227 -11.607 -19.411 1.00 95.12 115 ASN A O 1
ATOM 929 N N . TYR A 1 116 ? 17.197 -12.508 -19.965 1.00 95.44 116 TYR A N 1
ATOM 930 C CA . TYR A 1 116 ? 16.879 -12.582 -21.394 1.00 95.44 116 TYR A CA 1
ATOM 931 C C . TYR A 1 116 ? 15.586 -13.366 -21.687 1.00 95.44 116 TYR A C 1
ATOM 933 O O . TYR A 1 116 ? 14.745 -12.900 -22.455 1.00 95.44 116 TYR A O 1
ATOM 941 N N . GLU A 1 117 ? 15.394 -14.525 -21.051 1.00 96.06 117 GLU A N 1
ATOM 942 C CA . GLU A 1 117 ? 14.212 -15.369 -21.269 1.00 96.06 117 GLU A CA 1
ATOM 943 C C . GLU A 1 117 ? 12.939 -14.730 -20.701 1.00 96.06 117 GLU A C 1
ATOM 945 O O . GLU A 1 117 ? 11.883 -14.772 -21.332 1.00 96.06 117 GLU A O 1
ATOM 950 N N . GLU A 1 118 ? 13.033 -14.092 -19.535 1.00 95.19 118 GLU A N 1
ATOM 951 C CA . GLU A 1 118 ? 11.931 -13.333 -18.937 1.00 95.19 118 GLU A CA 1
ATOM 952 C C . GLU A 1 118 ? 11.551 -12.116 -19.786 1.00 95.19 118 GLU A C 1
ATOM 954 O O . GLU A 1 118 ? 10.371 -11.889 -20.037 1.00 95.19 118 GLU A O 1
ATOM 959 N N . THR A 1 119 ? 12.542 -11.380 -20.296 1.00 95.31 119 THR A N 1
ATOM 960 C CA . THR A 1 119 ? 12.340 -10.235 -21.197 1.00 95.31 119 THR A CA 1
ATOM 961 C C . THR A 1 119 ? 11.648 -10.676 -22.480 1.00 95.31 119 THR A C 1
ATOM 963 O O . THR A 1 119 ? 10.665 -10.075 -22.912 1.00 95.31 119 THR A O 1
ATOM 966 N N . LYS A 1 120 ? 12.131 -11.770 -23.080 1.00 95.81 120 LYS A N 1
ATOM 967 C CA . LYS A 1 120 ? 11.535 -12.356 -24.277 1.00 95.81 120 LYS A CA 1
ATOM 968 C C . LYS A 1 120 ? 10.071 -12.729 -24.036 1.00 95.81 120 LYS A C 1
ATOM 970 O O . LYS A 1 120 ? 9.230 -12.396 -24.864 1.00 95.81 120 LYS A O 1
ATOM 975 N N . LYS A 1 121 ? 9.747 -13.367 -22.904 1.00 94.75 121 LYS A N 1
ATOM 976 C CA . LYS A 1 121 ? 8.357 -13.681 -22.528 1.00 94.75 121 LYS A CA 1
ATOM 977 C C . LYS A 1 121 ? 7.512 -12.425 -22.325 1.00 94.75 121 LYS A C 1
ATOM 979 O O . LYS A 1 121 ? 6.421 -12.355 -22.877 1.00 94.75 121 LYS A O 1
ATOM 984 N N . ALA A 1 122 ? 8.021 -11.432 -21.597 1.00 93.38 122 ALA A N 1
ATOM 985 C CA . ALA A 1 122 ? 7.306 -10.188 -21.312 1.00 93.38 122 ALA A CA 1
ATOM 986 C C . ALA A 1 122 ? 6.896 -9.424 -22.583 1.00 93.38 122 ALA A C 1
ATOM 988 O O . ALA A 1 122 ? 5.874 -8.748 -22.581 1.00 93.38 122 ALA A O 1
ATOM 989 N N . ILE A 1 123 ? 7.666 -9.555 -23.670 1.00 94.19 123 ILE A N 1
ATOM 990 C CA . ILE A 1 123 ? 7.351 -8.948 -24.971 1.00 94.19 123 ILE A CA 1
ATOM 991 C C . ILE A 1 123 ? 6.467 -9.864 -25.827 1.00 94.19 123 ILE A C 1
ATOM 993 O O . ILE A 1 123 ? 5.529 -9.387 -26.458 1.00 94.19 123 ILE A O 1
ATOM 997 N N . ILE A 1 124 ? 6.770 -11.165 -25.891 1.00 95.50 124 ILE A N 1
ATOM 998 C CA . ILE A 1 124 ? 6.084 -12.091 -26.804 1.00 95.50 124 ILE A CA 1
ATOM 999 C C . ILE A 1 124 ? 4.669 -12.431 -26.323 1.00 95.50 124 ILE A C 1
ATOM 1001 O O . ILE A 1 124 ? 3.777 -12.517 -27.160 1.00 95.50 124 ILE A O 1
ATOM 1005 N N . GLU A 1 125 ? 4.449 -12.648 -25.021 1.00 93.31 125 GLU A N 1
ATOM 1006 C CA . GLU A 1 125 ? 3.131 -13.067 -24.515 1.00 93.31 125 GLU A CA 1
ATOM 1007 C C . GLU A 1 125 ? 2.022 -12.048 -24.836 1.00 93.31 125 GLU A C 1
ATOM 1009 O O . GLU A 1 125 ? 1.040 -12.462 -25.446 1.00 93.31 125 GLU A O 1
ATOM 1014 N N . PRO A 1 126 ? 2.175 -10.729 -24.582 1.00 90.31 126 PRO A N 1
ATOM 1015 C CA . PRO A 1 126 ? 1.147 -9.749 -24.949 1.00 90.31 126 PRO A CA 1
ATOM 1016 C C . PRO A 1 126 ? 0.835 -9.692 -26.450 1.00 90.31 126 PRO A C 1
ATOM 1018 O O . PRO A 1 126 ? -0.267 -9.321 -26.832 1.00 90.31 126 PRO A O 1
ATOM 1021 N N . VAL A 1 127 ? 1.802 -10.039 -27.308 1.00 92.94 127 VAL A N 1
ATOM 1022 C CA . VAL A 1 127 ? 1.644 -10.021 -28.773 1.00 92.94 127 VAL A CA 1
ATOM 1023 C C . VAL A 1 127 ? 0.870 -11.240 -29.283 1.00 92.94 127 VAL A C 1
ATOM 1025 O O . VAL A 1 127 ? 0.299 -11.175 -30.363 1.00 92.94 127 VAL A O 1
ATOM 1028 N N . LYS A 1 128 ? 0.832 -12.353 -28.542 1.00 90.12 128 LYS A N 1
ATOM 1029 C CA . LYS A 1 128 ? 0.082 -13.552 -28.957 1.00 90.12 128 LYS A CA 1
ATOM 1030 C C . LYS A 1 128 ? -1.434 -13.366 -28.903 1.00 90.12 128 LYS A C 1
ATOM 1032 O O . LYS A 1 128 ? -2.136 -14.060 -29.631 1.00 90.12 128 LYS A O 1
ATOM 1037 N N . ASP A 1 129 ? -1.904 -12.464 -28.045 1.00 78.31 129 ASP A N 1
ATOM 1038 C CA . ASP A 1 129 ? -3.326 -12.163 -27.848 1.00 78.31 129 ASP A CA 1
ATOM 1039 C C . ASP A 1 129 ? -3.826 -11.003 -28.744 1.00 78.31 129 ASP A C 1
ATOM 1041 O O . ASP A 1 129 ? -4.971 -10.568 -28.608 1.00 78.31 129 ASP A O 1
ATOM 1045 N N . LEU A 1 130 ? -2.972 -10.502 -29.649 1.00 64.62 130 LEU A N 1
ATOM 1046 C CA . LEU A 1 130 ? -3.251 -9.466 -30.659 1.00 64.62 130 LEU A CA 1
ATOM 1047 C C . LEU A 1 130 ? -3.558 -10.088 -32.028 1.00 64.62 130 LEU A C 1
ATOM 1049 O O . LEU A 1 130 ? -4.490 -9.579 -32.693 1.00 64.62 130 LEU A O 1
#

Sequence (130 aa):
MENFKLTYTIGDSSISAEVNKKNFELLSDDLTELFVIMGNAAKKSGDCIIFFIDEIQYTKEEELSSIINALHRTGQLRLPITFFVAGLNKILKQFSEIKTYSERMFDFKEITSLNYEETKKAIIEPVKDL

pLDDT: mean 76.58, std 16.25, range [36.47, 96.06]

Solvent-accessible surface area (backbone atoms only — not comparable to full-atom values): 7899 Å² total; per-residue (Å²): 112,76,69,52,74,50,66,50,70,57,88,96,46,72,50,73,49,77,50,68,65,90,80,66,86,72,49,48,64,55,52,26,51,50,51,44,54,52,16,53,50,26,54,74,74,72,47,72,48,69,44,78,41,71,58,53,72,71,48,49,70,69,60,48,51,21,52,53,52,24,51,52,52,30,54,75,68,69,31,42,61,51,78,48,77,40,62,60,79,67,44,60,57,52,41,46,70,76,38,80,63,52,60,79,76,52,89,86,77,90,83,77,85,71,51,73,68,54,45,49,46,69,59,49,57,70,57,74,81,108

InterPro domains:
  IPR027417 P-loop containing nucleoside triphosphate hydrolase [G3DSA:3.40.50.300] (2-124)
  IPR027417 P-loop containing nucleoside triphosphate hydrolase [SSF52540] (21-126)

Nearest PDB structures (foldseek):
  8grb-assembly3_K  TM=5.079E-01  e=4.213E-02  Homo sapiens
  6kdf-assembly5_I  TM=5.476E-01  e=1.320E-01  Homo sapiens
  6kdf-assembly6_K  TM=5.498E-01  e=2.193E-01  Homo sapiens
  8grb-assembly3_I  TM=5.480E-01  e=3.012E-01  Homo sapiens
  5gre-assembly1_A  TM=5.239E-01  e=3.420E-01  Homo sapiens

Foldseek 3Di:
DQKDWAWDDDDPDIDIDIDGDPPDPPQLVNLLVVLQVVLVVCVVVVHAGEAEEEACVVPDLRRVLSVLSSLVNCVVVVGRYYYDYYHDPVVCVSLCVSDVCSNVSDDDDDDDDDDPVRVVCVPVVVVVVD